Protein AF-A0A0K6IY00-F1 (afdb_monomer)

Organism: NCBI:txid876478

Structure (mmCIF, N/CA/C/O backbone):
data_AF-A0A0K6IY00-F1
#
_entry.id   AF-A0A0K6IY00-F1
#
loop_
_atom_site.group_PDB
_atom_site.id
_atom_site.type_symbol
_atom_site.label_atom_id
_atom_site.label_alt_id
_atom_site.label_comp_id
_atom_site.label_asym_id
_atom_site.label_entity_id
_atom_site.label_seq_id
_atom_site.pdbx_PDB_ins_code
_atom_site.Cartn_x
_atom_site.Cartn_y
_atom_site.Cartn_z
_atom_site.occupancy
_atom_site.B_iso_or_equiv
_atom_site.auth_seq_id
_atom_site.auth_comp_id
_atom_site.auth_asym_id
_atom_site.auth_atom_id
_atom_site.pdbx_PDB_model_num
ATOM 1 N N . GLN A 1 1 ? 26.621 2.200 -12.140 1.00 75.69 1 GLN A N 1
ATOM 2 C CA . GLN A 1 1 ? 25.148 2.284 -12.008 1.00 75.69 1 GLN A CA 1
ATOM 3 C C . GLN A 1 1 ? 24.543 0.982 -12.529 1.00 75.69 1 GLN A C 1
ATOM 5 O O . GLN A 1 1 ? 25.015 0.506 -13.552 1.00 75.69 1 GLN A O 1
ATOM 10 N N . ILE A 1 2 ? 23.583 0.374 -11.819 1.00 72.94 2 ILE A N 1
ATOM 11 C CA . ILE A 1 2 ? 22.970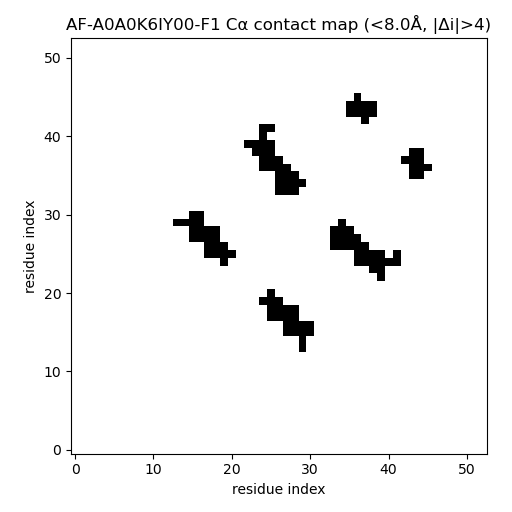 -0.912 -12.214 1.00 72.94 2 ILE A CA 1
ATOM 12 C C . ILE A 1 2 ? 21.895 -0.655 -13.290 1.00 72.94 2 ILE A C 1
ATOM 14 O O . ILE A 1 2 ? 21.125 0.296 -13.126 1.00 72.94 2 ILE A O 1
ATOM 18 N N . PRO A 1 3 ? 21.822 -1.456 -14.372 1.00 82.00 3 PRO A N 1
ATOM 19 C CA . PRO A 1 3 ? 20.792 -1.312 -15.398 1.00 82.00 3 PRO A CA 1
ATOM 20 C C . PRO A 1 3 ? 19.371 -1.537 -14.851 1.00 82.00 3 PRO A C 1
ATOM 22 O O . PRO A 1 3 ? 19.185 -2.356 -13.948 1.00 82.00 3 PRO A O 1
ATOM 25 N N . PRO A 1 4 ? 18.356 -0.848 -15.399 1.00 74.88 4 PRO A N 1
ATOM 26 C CA . PRO A 1 4 ? 16.965 -1.086 -15.037 1.00 74.88 4 PRO A CA 1
ATOM 27 C C . PRO A 1 4 ? 16.530 -2.502 -15.441 1.00 74.88 4 PRO A C 1
ATOM 29 O O . PRO A 1 4 ? 16.729 -2.933 -16.574 1.00 74.88 4 PRO A O 1
ATOM 32 N N . ASP A 1 5 ? 15.910 -3.212 -14.503 1.00 78.94 5 ASP A N 1
ATOM 33 C CA . ASP A 1 5 ? 15.454 -4.593 -14.649 1.00 78.94 5 ASP A CA 1
ATOM 34 C C . ASP A 1 5 ? 13.934 -4.648 -14.439 1.00 78.94 5 ASP A C 1
ATOM 36 O O . ASP A 1 5 ? 13.425 -4.170 -13.425 1.00 78.94 5 ASP A O 1
ATOM 40 N N . ARG A 1 6 ? 13.201 -5.247 -15.389 1.00 70.94 6 ARG A N 1
ATOM 41 C CA . ARG A 1 6 ? 11.734 -5.390 -15.327 1.00 70.94 6 ARG A CA 1
ATOM 42 C C . ARG A 1 6 ? 11.268 -6.257 -14.154 1.00 70.94 6 ARG A C 1
ATOM 44 O O . ARG A 1 6 ? 10.121 -6.128 -13.736 1.00 70.94 6 ARG A O 1
ATOM 51 N N . TYR A 1 7 ? 12.136 -7.109 -13.615 1.00 77.19 7 TYR A N 1
ATOM 52 C CA . TYR A 1 7 ? 11.855 -7.936 -12.443 1.00 77.19 7 TYR A CA 1
ATOM 53 C C . TYR A 1 7 ? 12.139 -7.210 -11.121 1.00 77.19 7 TYR A C 1
ATOM 55 O O . TYR A 1 7 ? 11.635 -7.615 -10.072 1.00 77.19 7 TYR A O 1
ATOM 63 N N . ARG A 1 8 ? 12.886 -6.098 -11.149 1.00 76.88 8 ARG A N 1
ATOM 64 C CA . ARG A 1 8 ? 13.161 -5.259 -9.977 1.00 76.88 8 ARG A CA 1
ATOM 65 C C . ARG A 1 8 ? 12.247 -4.047 -9.976 1.00 76.88 8 ARG A C 1
ATOM 67 O O . ARG A 1 8 ? 12.590 -2.966 -10.447 1.00 76.88 8 ARG A O 1
ATOM 74 N N . MET A 1 9 ? 11.069 -4.233 -9.398 1.00 81.06 9 MET A N 1
ATOM 75 C CA . MET A 1 9 ? 10.123 -3.138 -9.220 1.00 81.06 9 MET A CA 1
ATOM 76 C C . MET A 1 9 ? 10.703 -2.088 -8.262 1.00 81.06 9 MET A C 1
ATOM 78 O O . MET A 1 9 ? 11.037 -2.396 -7.117 1.00 81.06 9 MET A O 1
ATOM 82 N N . HIS A 1 10 ? 10.805 -0.842 -8.722 1.00 83.94 10 HIS A N 1
ATOM 83 C CA . HIS A 1 10 ? 11.222 0.293 -7.906 1.00 83.94 10 HIS A CA 1
ATOM 84 C C . HIS A 1 10 ? 9.991 1.067 -7.431 1.00 83.94 10 HIS A C 1
ATOM 86 O O . HIS A 1 10 ? 9.280 1.665 -8.235 1.00 83.94 10 HIS A O 1
ATOM 92 N N . TYR A 1 11 ? 9.738 1.055 -6.121 1.00 86.94 11 TYR A N 1
ATOM 93 C CA . TYR A 1 11 ? 8.551 1.685 -5.530 1.00 86.94 11 TYR A CA 1
ATOM 94 C C . TYR A 1 11 ? 8.844 3.012 -4.813 1.00 86.94 11 TYR A C 1
ATOM 96 O O . TYR A 1 11 ? 7.971 3.564 -4.147 1.00 86.94 11 TYR A O 1
ATOM 104 N N . VAL A 1 12 ? 10.056 3.561 -4.926 1.00 88.62 12 VAL A N 1
ATOM 105 C CA . VAL A 1 12 ? 10.366 4.857 -4.305 1.00 88.62 12 VAL A CA 1
ATOM 106 C C . VAL A 1 12 ? 9.563 5.954 -5.010 1.00 88.62 12 VAL A C 1
ATOM 108 O O . VAL A 1 12 ? 9.580 6.057 -6.233 1.00 88.62 12 VAL A O 1
ATOM 111 N N . LYS A 1 13 ? 8.851 6.774 -4.224 1.00 90.19 13 LYS A N 1
ATOM 112 C CA . LYS A 1 13 ? 8.005 7.897 -4.685 1.00 90.19 13 LYS A CA 1
ATOM 113 C C . LYS A 1 13 ? 6.848 7.514 -5.623 1.00 90.19 13 LYS A C 1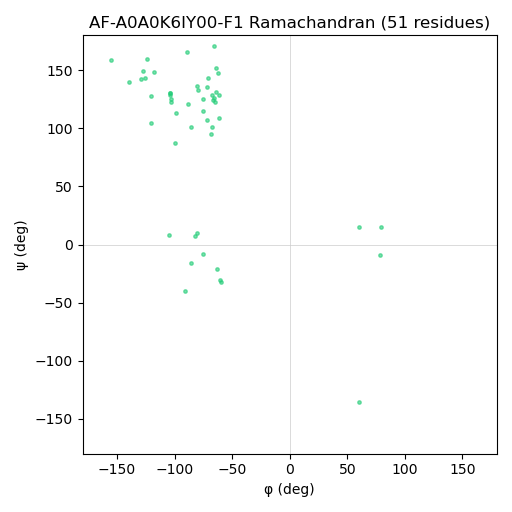
ATOM 115 O O . LYS A 1 13 ? 6.255 8.396 -6.246 1.00 90.19 13 LYS A O 1
ATOM 120 N N . VAL A 1 14 ? 6.480 6.235 -5.721 1.00 91.75 14 VAL A N 1
ATOM 121 C CA . VAL A 1 14 ? 5.312 5.842 -6.523 1.00 91.75 14 VAL A CA 1
ATOM 122 C C . VAL A 1 14 ? 4.018 6.284 -5.844 1.00 91.75 14 VAL A C 1
ATOM 124 O O . VAL A 1 14 ? 3.879 6.218 -4.623 1.00 91.75 14 VAL A O 1
ATOM 127 N N . LYS A 1 15 ? 3.033 6.701 -6.644 1.00 95.06 15 LYS A N 1
ATOM 128 C CA . LYS A 1 15 ? 1.668 6.895 -6.148 1.00 95.06 15 LYS A CA 1
ATOM 129 C C . LYS A 1 15 ? 1.032 5.529 -5.889 1.00 95.06 15 LYS A C 1
ATOM 131 O O . LYS A 1 15 ? 1.136 4.615 -6.712 1.00 95.06 15 LYS A O 1
ATOM 136 N N . VAL A 1 16 ? 0.362 5.409 -4.750 1.00 96.56 16 VAL A N 1
ATOM 137 C CA . VAL A 1 16 ? -0.337 4.195 -4.317 1.00 96.56 16 VAL A CA 1
ATOM 138 C C . VAL A 1 16 ? -1.799 4.501 -4.024 1.00 96.56 16 VAL A C 1
ATOM 140 O O . VAL A 1 16 ? -2.171 5.646 -3.772 1.00 96.56 16 VAL A O 1
ATOM 143 N N . ARG A 1 17 ? -2.630 3.460 -4.039 1.00 97.94 17 ARG A N 1
ATOM 144 C CA . ARG A 1 17 ? -4.006 3.511 -3.539 1.00 97.94 17 ARG A CA 1
ATOM 145 C C . ARG A 1 17 ? -4.061 2.813 -2.190 1.00 97.94 17 ARG A C 1
ATOM 147 O O . ARG A 1 17 ? -3.592 1.683 -2.070 1.00 97.94 17 ARG A O 1
ATOM 154 N N . VAL A 1 18 ? -4.655 3.472 -1.200 1.00 97.06 18 VAL A N 1
ATOM 155 C CA . VAL A 1 18 ? -4.937 2.876 0.109 1.00 97.06 18 VAL A CA 1
ATOM 156 C C . VAL A 1 18 ? 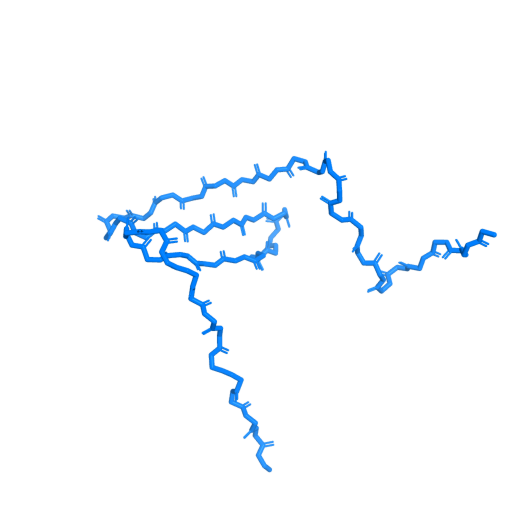-6.419 2.546 0.167 1.00 97.06 18 VAL A C 1
ATOM 158 O O . VAL A 1 18 ? -7.262 3.413 -0.048 1.00 97.06 18 VAL A O 1
ATOM 161 N N . HIS A 1 19 ? -6.739 1.281 0.411 1.00 97.50 19 HIS A N 1
ATOM 162 C CA . HIS A 1 19 ? -8.108 0.813 0.589 1.00 97.50 19 HIS A CA 1
ATOM 163 C C . HIS A 1 19 ? -8.360 0.568 2.074 1.00 97.50 19 HIS A C 1
ATOM 165 O O . HIS A 1 19 ? -7.594 -0.161 2.701 1.00 97.50 19 HIS A O 1
ATOM 171 N N . ARG A 1 20 ? -9.443 1.142 2.608 1.00 97.81 20 ARG A N 1
ATOM 172 C CA . ARG A 1 20 ? -9.987 0.801 3.927 1.00 97.81 20 ARG A CA 1
ATOM 173 C C . ARG A 1 20 ? -11.213 -0.082 3.751 1.00 97.81 20 ARG A C 1
ATOM 175 O O . ARG A 1 20 ? -12.137 0.291 3.033 1.00 97.81 20 ARG A O 1
ATOM 182 N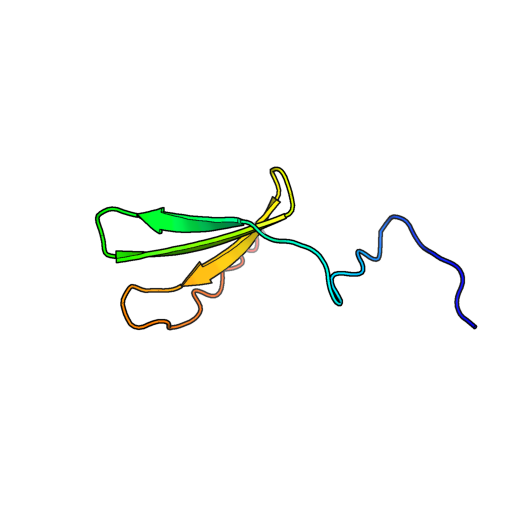 N . TYR A 1 21 ? -11.201 -1.239 4.394 1.00 96.88 21 TYR A N 1
ATOM 183 C CA . TYR A 1 21 ? -12.321 -2.173 4.412 1.00 96.88 21 TYR A CA 1
ATOM 184 C C . TYR A 1 21 ? -13.274 -1.861 5.575 1.00 96.88 21 TYR A C 1
ATOM 186 O O . TYR A 1 21 ? -12.937 -1.106 6.487 1.00 96.88 21 TYR A O 1
ATOM 194 N N . LEU A 1 22 ? -14.478 -2.438 5.534 1.00 97.88 22 LEU A N 1
ATOM 195 C CA . LEU A 1 22 ? -15.507 -2.264 6.571 1.00 97.88 22 LEU A CA 1
ATOM 196 C C . LEU A 1 22 ? -15.050 -2.750 7.955 1.00 97.88 22 LEU A C 1
ATOM 198 O O . LEU A 1 22 ? -15.446 -2.174 8.959 1.00 97.88 22 LEU A O 1
ATOM 202 N N . ASP A 1 23 ? -14.175 -3.756 8.004 1.00 96.31 23 ASP A N 1
ATOM 203 C CA . ASP A 1 23 ? -13.569 -4.288 9.232 1.00 96.31 23 ASP A CA 1
ATOM 204 C C . ASP A 1 23 ? -12.387 -3.441 9.748 1.00 96.31 23 ASP A C 1
ATOM 206 O O . ASP A 1 23 ? -11.640 -3.872 10.623 1.00 96.31 23 ASP A O 1
ATOM 210 N N . GLY A 1 24 ? -12.171 -2.255 9.172 1.00 96.88 24 GLY A N 1
ATOM 211 C CA . GLY A 1 24 ? -11.093 -1.338 9.538 1.00 96.88 24 GLY A CA 1
ATOM 212 C C . GLY A 1 24 ? -9.724 -1.713 8.972 1.00 96.88 24 GLY A C 1
ATOM 213 O O . GLY A 1 24 ? -8.8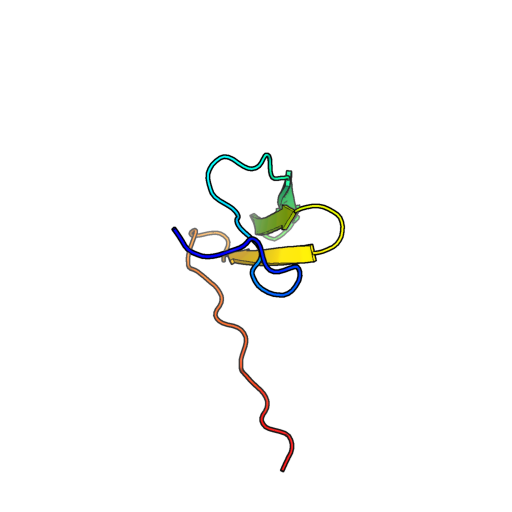07 -0.896 9.032 1.00 96.88 24 GLY A O 1
ATOM 214 N N . ARG A 1 25 ? -9.564 -2.897 8.367 1.00 97.56 25 ARG A N 1
ATOM 215 C CA . ARG A 1 25 ? -8.286 -3.303 7.771 1.00 97.56 25 ARG A CA 1
ATOM 216 C C . ARG A 1 25 ? -7.909 -2.397 6.605 1.00 97.56 25 ARG A C 1
ATOM 218 O O . ARG A 1 25 ? -8.767 -1.877 5.885 1.00 97.56 25 ARG A O 1
ATOM 225 N N . LEU A 1 26 ? -6.605 -2.278 6.374 1.00 97.88 26 LEU A N 1
ATOM 226 C CA . LEU A 1 26 ? -6.052 -1.456 5.303 1.00 97.88 26 LEU A CA 1
ATOM 227 C C . LEU A 1 26 ? -5.275 -2.313 4.305 1.00 97.88 26 LEU A C 1
ATOM 229 O O . LEU A 1 26 ? -4.666 -3.323 4.659 1.00 97.88 26 LEU A O 1
ATOM 233 N N . ALA A 1 27 ? -5.270 -1.907 3.041 1.00 97.25 27 ALA A N 1
ATOM 234 C CA . ALA A 1 27 ? -4.413 -2.502 2.023 1.00 97.25 27 ALA A CA 1
ATOM 235 C C . ALA A 1 27 ? -3.826 -1.433 1.101 1.00 97.25 27 ALA A C 1
ATOM 237 O O . ALA A 1 27 ? -4.515 -0.493 0.706 1.00 97.25 27 ALA A O 1
ATOM 238 N N . ILE A 1 28 ? -2.550 -1.602 0.753 1.00 96.69 28 ILE A N 1
ATOM 239 C CA . ILE A 1 28 ? -1.810 -0.706 -0.139 1.00 96.69 28 ILE A CA 1
ATOM 240 C C . ILE A 1 28 ? -1.681 -1.375 -1.503 1.00 96.69 28 ILE A C 1
ATOM 242 O O . ILE A 1 28 ? -1.245 -2.524 -1.591 1.00 96.69 28 ILE A O 1
ATOM 246 N N . PHE A 1 29 ? -2.021 -0.647 -2.564 1.00 95.62 29 PHE A N 1
ATOM 247 C CA . PHE A 1 29 ? -1.968 -1.126 -3.942 1.00 95.62 29 PHE A CA 1
ATOM 248 C C . PHE A 1 29 ? -1.140 -0.214 -4.846 1.00 95.62 29 PHE A C 1
ATOM 250 O O . PHE A 1 29 ? -1.216 1.014 -4.759 1.00 95.62 29 PHE A O 1
ATOM 257 N N . HIS A 1 30 ? -0.424 -0.836 -5.782 1.00 93.62 30 HIS A N 1
ATOM 258 C CA . HIS A 1 30 ? 0.132 -0.190 -6.966 1.00 93.62 30 HIS A CA 1
ATOM 259 C C . HIS A 1 30 ? -0.451 -0.876 -8.210 1.00 93.62 30 HIS A C 1
ATOM 261 O O . HIS A 1 30 ? -0.116 -2.020 -8.523 1.00 93.62 30 HIS A O 1
ATOM 267 N N . GLY A 1 31 ? -1.398 -0.208 -8.877 1.00 90.50 31 GLY A N 1
ATOM 268 C CA . GLY A 1 31 ? -2.222 -0.837 -9.914 1.00 90.50 31 GLY A CA 1
ATOM 269 C C . GLY A 1 31 ? -3.037 -2.018 -9.350 1.00 90.50 31 GLY A C 1
ATOM 270 O O . GLY A 1 31 ? -3.598 -1.889 -8.260 1.00 90.50 31 GLY A O 1
ATOM 271 N N . PRO A 1 32 ? -3.107 -3.170 -10.044 1.00 92.94 32 PRO A N 1
ATOM 272 C CA . PRO A 1 32 ? -3.794 -4.364 -9.542 1.00 92.94 32 PRO A CA 1
ATOM 273 C C . PRO A 1 32 ? -3.004 -5.109 -8.450 1.00 92.94 32 PRO A C 1
ATOM 275 O O . PRO A 1 32 ? -3.517 -6.047 -7.842 1.00 92.94 32 PRO A O 1
ATOM 278 N N . ARG A 1 33 ? -1.746 -4.722 -8.187 1.00 90.06 33 ARG A N 1
ATOM 279 C CA . ARG A 1 33 ? -0.862 -5.428 -7.257 1.00 90.06 33 ARG A CA 1
ATOM 280 C C . ARG A 1 33 ? -1.035 -4.909 -5.835 1.00 90.06 33 ARG A C 1
ATOM 282 O O . ARG A 1 33 ? -0.768 -3.738 -5.563 1.00 90.06 33 ARG A O 1
ATOM 289 N N . ARG A 1 34 ? -1.408 -5.795 -4.909 1.00 93.44 34 ARG A N 1
ATOM 290 C CA . ARG A 1 34 ? -1.364 -5.514 -3.467 1.00 93.44 34 ARG A CA 1
ATOM 291 C C . ARG A 1 34 ? 0.083 -5.579 -2.979 1.00 93.44 34 ARG A C 1
ATOM 293 O O . ARG A 1 34 ? 0.748 -6.590 -3.183 1.00 93.44 34 ARG A O 1
ATOM 300 N N . LEU A 1 35 ? 0.557 -4.511 -2.346 1.00 92.12 35 LEU A N 1
ATOM 301 C CA . LEU A 1 35 ? 1.905 -4.413 -1.780 1.00 92.12 35 LEU A CA 1
ATOM 302 C C . LEU A 1 35 ? 1.944 -4.866 -0.319 1.00 92.12 35 LEU A C 1
ATOM 304 O O . LEU A 1 35 ? 2.882 -5.541 0.085 1.00 92.12 35 LEU A O 1
ATOM 308 N N . ALA A 1 36 ? 0.921 -4.506 0.458 1.00 94.06 36 ALA A N 1
ATOM 309 C CA . ALA A 1 36 ? 0.834 -4.825 1.879 1.00 94.06 36 ALA A CA 1
ATOM 310 C C . ALA A 1 36 ? -0.623 -4.848 2.353 1.00 94.06 36 ALA A C 1
ATOM 312 O O . ALA A 1 36 ? -1.505 -4.238 1.734 1.00 94.06 36 ALA A O 1
ATOM 313 N N . ARG A 1 37 ? -0.863 -5.538 3.469 1.00 96.88 37 ARG A N 1
ATOM 314 C CA . ARG A 1 37 ? -2.131 -5.534 4.199 1.00 96.88 37 ARG A CA 1
ATOM 315 C C . ARG A 1 37 ? -1.846 -5.241 5.665 1.00 96.88 37 ARG A C 1
ATOM 317 O O . ARG A 1 37 ? -0.844 -5.711 6.188 1.00 96.88 37 ARG A O 1
ATOM 324 N N . TYR A 1 38 ? -2.717 -4.477 6.303 1.00 96.94 38 TYR A N 1
ATOM 325 C CA . TYR A 1 38 ? -2.595 -4.097 7.702 1.00 96.94 38 TYR A CA 1
ATOM 326 C C . TYR A 1 38 ? -3.881 -4.428 8.457 1.00 96.94 38 TYR A C 1
ATOM 328 O O . TYR A 1 38 ? -4.976 -4.414 7.881 1.00 96.94 38 TYR A O 1
ATOM 336 N N . THR A 1 39 ? -3.746 -4.733 9.745 1.00 96.94 39 THR A N 1
ATOM 337 C CA . THR A 1 39 ? -4.875 -4.817 10.677 1.00 96.94 39 THR A CA 1
ATOM 338 C C . THR A 1 39 ? -5.514 -3.439 10.876 1.00 96.94 39 THR A C 1
ATOM 340 O O . THR A 1 39 ? -4.976 -2.426 10.424 1.00 96.94 39 THR A O 1
ATOM 343 N N . ALA A 1 40 ? -6.670 -3.396 11.545 1.00 96.38 40 ALA A N 1
ATOM 344 C CA . ALA A 1 40 ? -7.315 -2.135 11.910 1.00 96.38 40 ALA A CA 1
ATOM 345 C C . ALA A 1 40 ? -6.415 -1.256 12.802 1.00 96.38 40 ALA A C 1
ATOM 347 O O . ALA A 1 40 ? -6.403 -0.039 12.645 1.00 96.38 40 ALA A O 1
ATOM 348 N N . ASP A 1 41 ? -5.582 -1.878 13.640 1.00 96.50 41 ASP A N 1
ATOM 349 C CA . ASP A 1 41 ? -4.605 -1.204 14.509 1.00 96.50 41 ASP A CA 1
ATOM 350 C C . ASP A 1 41 ? -3.294 -0.835 13.788 1.00 96.50 41 ASP A C 1
ATOM 352 O O . ASP A 1 41 ? -2.317 -0.430 14.416 1.00 96.50 41 ASP A O 1
ATOM 356 N N . GLY A 1 42 ? -3.231 -1.020 12.465 1.00 93.81 42 GLY A N 1
ATOM 357 C CA . GLY A 1 42 ? -2.064 -0.672 11.656 1.00 93.81 42 GLY A CA 1
ATOM 358 C C . GLY A 1 42 ? -0.909 -1.677 11.709 1.00 93.81 42 GLY A C 1
ATOM 359 O O . GLY A 1 42 ? 0.187 -1.352 11.259 1.00 93.81 42 GLY A O 1
ATOM 360 N N . GLN A 1 43 ? -1.122 -2.901 12.206 1.00 97.00 43 GLN A N 1
ATOM 361 C CA . GLN A 1 43 ? -0.085 -3.942 12.221 1.00 97.00 43 GLN A CA 1
ATOM 362 C C . GLN A 1 43 ? 0.036 -4.614 10.854 1.00 97.00 43 GLN A C 1
ATOM 364 O O . GLN A 1 43 ? -0.973 -4.990 10.256 1.00 97.00 43 GLN A O 1
ATOM 369 N 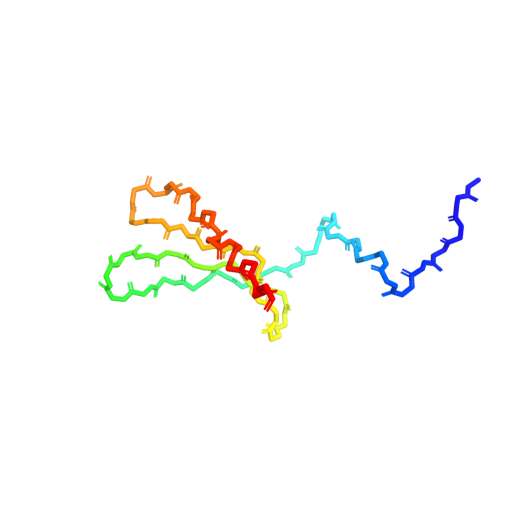N . LEU A 1 44 ? 1.263 -4.779 10.353 1.00 95.50 44 LEU A N 1
ATOM 370 C CA . LEU A 1 44 ? 1.515 -5.421 9.062 1.00 95.50 44 LEU A CA 1
ATOM 371 C C . LEU A 1 44 ? 1.113 -6.902 9.121 1.00 95.50 44 LEU A C 1
ATOM 373 O O . LEU A 1 44 ? 1.595 -7.654 9.961 1.00 95.50 44 LEU A O 1
ATOM 377 N N . GLN A 1 45 ? 0.258 -7.330 8.193 1.00 93.69 45 GLN A N 1
ATOM 378 C CA . GLN A 1 45 ? -0.065 -8.738 8.001 1.00 93.69 45 GLN A CA 1
ATOM 379 C C . GLN A 1 45 ? 0.976 -9.360 7.077 1.00 93.69 45 GLN A C 1
ATOM 381 O O . GLN A 1 45 ? 0.925 -9.187 5.855 1.00 93.69 45 GLN A O 1
ATOM 386 N N . THR A 1 46 ? 1.921 -10.085 7.664 1.00 84.88 46 THR A N 1
ATOM 387 C CA . THR A 1 46 ? 2.842 -10.924 6.905 1.00 84.88 46 THR A CA 1
ATOM 388 C C . THR A 1 46 ? 2.032 -12.050 6.264 1.00 84.88 46 THR A C 1
ATOM 390 O O . THR A 1 46 ? 1.297 -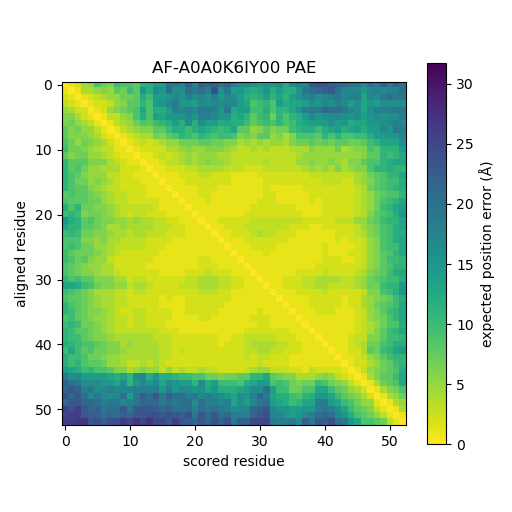12.738 6.976 1.00 84.88 46 THR A O 1
ATOM 393 N N . PRO A 1 47 ? 2.090 -12.240 4.937 1.00 70.19 47 PRO A N 1
ATOM 394 C CA . PRO A 1 47 ? 1.478 -13.413 4.340 1.00 70.19 47 PRO A CA 1
ATOM 395 C C . PRO A 1 47 ? 2.171 -14.654 4.903 1.00 70.19 47 PRO A C 1
ATOM 397 O O . PRO A 1 47 ? 3.399 -14.745 4.877 1.00 70.19 47 PRO A O 1
ATOM 400 N N . GLU A 1 48 ? 1.385 -15.604 5.399 1.00 66.25 48 GLU A N 1
ATOM 401 C CA . GLU A 1 48 ? 1.873 -16.959 5.623 1.00 66.25 48 GLU A CA 1
ATOM 402 C C . GLU A 1 48 ? 2.288 -17.511 4.256 1.00 66.25 48 GLU A C 1
ATOM 404 O O . GLU A 1 48 ? 1.460 -17.717 3.365 1.00 66.25 48 GLU A O 1
ATOM 409 N N . LEU A 1 49 ? 3.594 -17.664 4.049 1.00 69.56 49 LEU A N 1
ATOM 410 C CA . LEU A 1 49 ? 4.127 -18.388 2.906 1.00 69.56 49 LEU A CA 1
ATOM 411 C C . LEU A 1 49 ? 3.770 -19.859 3.117 1.00 69.56 49 LEU A C 1
ATOM 413 O O . LEU A 1 49 ? 4.473 -20.575 3.825 1.00 69.56 49 LEU A O 1
ATOM 417 N N . GLN A 1 50 ? 2.664 -20.309 2.526 1.00 61.88 50 GLN A N 1
ATOM 418 C CA . GLN A 1 50 ? 2.417 -21.738 2.385 1.00 61.88 50 GLN A CA 1
ATOM 419 C C . GLN A 1 50 ? 3.448 -22.286 1.400 1.00 61.88 50 GLN A C 1
ATOM 421 O O . GLN A 1 50 ? 3.338 -22.097 0.188 1.00 61.88 50 GLN A O 1
ATOM 426 N N . VAL A 1 51 ? 4.488 -22.921 1.937 1.00 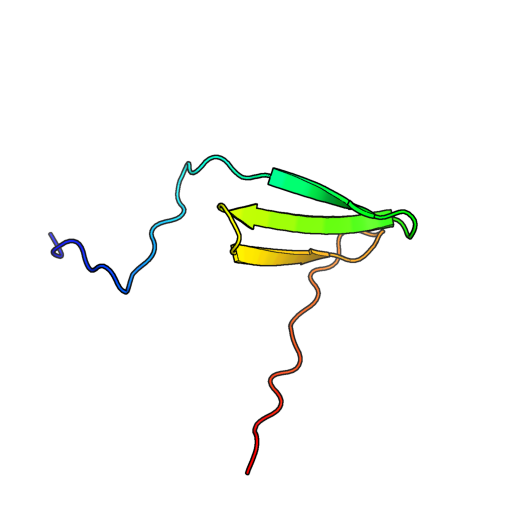63.75 51 VAL A N 1
ATOM 427 C CA . VAL A 1 51 ? 5.391 -23.749 1.144 1.00 63.75 51 VAL A CA 1
ATOM 428 C C . VAL A 1 51 ? 4.601 -24.999 0.781 1.00 63.75 51 VAL A C 1
ATOM 430 O O . VAL A 1 51 ? 4.297 -25.818 1.645 1.00 63.75 51 VAL A O 1
ATOM 433 N N . VAL A 1 52 ? 4.209 -25.108 -0.484 1.00 63.66 52 VAL A N 1
ATOM 434 C CA . VAL A 1 52 ? 3.676 -26.360 -1.021 1.00 63.66 52 VAL A CA 1
ATOM 435 C C . VAL A 1 52 ? 4.882 -27.277 -1.223 1.00 63.66 52 VAL A C 1
ATOM 437 O O . VAL A 1 52 ? 5.791 -26.916 -1.972 1.00 63.66 52 VAL A O 1
ATOM 440 N N . ALA A 1 53 ? 4.922 -28.374 -0.465 1.00 59.53 53 ALA A N 1
ATOM 441 C CA . ALA A 1 53 ? 5.940 -29.421 -0.562 1.00 59.53 53 ALA A CA 1
ATOM 442 C C . ALA A 1 53 ? 5.740 -30.288 -1.811 1.00 59.53 53 ALA A C 1
ATOM 444 O O . ALA A 1 53 ? 4.567 -30.466 -2.216 1.00 59.53 53 ALA A O 1
#

Radius of gyration: 14.41 Å; Cα contacts (8 Å, |Δi|>4): 59; chains: 1; bounding box: 41×37×30 Å

Secondary structure (DSSP, 8-state):
-PPP-TTS---TT---EEEE-TTS-EEEEETTEEEEEE-TT--B---------

Nearest PDB structures (foldseek):
  3dso-assembly1_A  TM=6.656E-01  e=2.134E+00  Cupriavidus metallidurans CH34
  4bxq-assembly1_A  TM=7.840E-01  e=2.589E+00  Danio rerio
  4g7n-assembly1_A  TM=6.945E-01  e=2.276E+00  Drosophila melanogaster
  3n7e-assembly1_B  TM=6.362E-01  e=4.064E+00  Cupriavidus metallidurans CH34
  3pqi-assembly1_A  TM=2.634E-01  e=6.380E+00  Bacteriophage sp.

Mean predicted aligned error: 6.84 Å

Foldseek 3Di:
DDDDDPVDDDCPPDDWDWDQDPQLKIWIDDPVDTPWIAHNVGHTDDDDPPDDD

pLDDT: mean 87.49, std 11.53, range [59.53, 97.94]

Sequence (53 aa):
QIPPDRYRMHYVKVKVRVHRYLDGRLAIFHGPRRLARYTADGQLQTPELQVVA

Solvent-accessible surface area (backbone atoms only — not comparable to full-atom values): 3625 Å² total; per-residue (Å²): 135,85,79,91,48,95,89,60,81,80,68,81,89,59,83,66,48,77,46,75,48,96,83,49,27,35,36,36,26,53,82,95,43,74,77,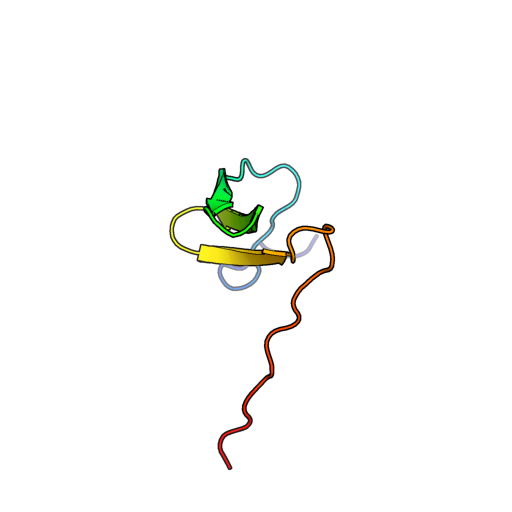49,39,28,42,60,88,67,46,76,56,75,78,82,80,78,79,84,127